Protein AF-A0A094YJ94-F1 (afdb_monomer_lite)

Radius of gyration: 17.32 Å; chains: 1; bounding box: 39×21×50 Å

Structure (mmCIF, N/CA/C/O backbone):
data_AF-A0A094YJ94-F1
#
_entry.id   AF-A0A094YJ94-F1
#
loop_
_atom_site.group_PDB
_atom_site.id
_atom_site.type_symbol
_atom_site.label_atom_id
_atom_site.label_alt_id
_atom_site.label_comp_id
_atom_site.label_asym_id
_atom_site.label_entity_id
_atom_site.label_seq_id
_atom_site.pdbx_PDB_ins_code
_atom_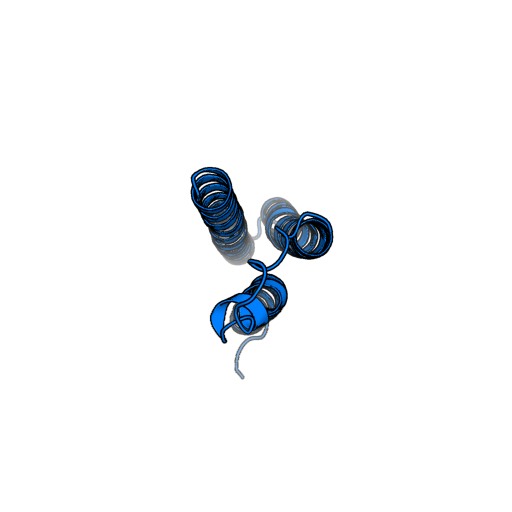site.Cartn_x
_atom_site.Cartn_y
_atom_site.Cartn_z
_atom_site.occupancy
_atom_site.B_iso_or_equiv
_atom_site.auth_seq_id
_atom_site.auth_comp_id
_atom_site.auth_asym_id
_atom_site.auth_atom_id
_atom_site.pdbx_PDB_model_num
ATOM 1 N N . MET A 1 1 ? -18.799 5.216 22.462 1.00 50.47 1 MET A N 1
ATOM 2 C CA . MET A 1 1 ? -19.098 5.149 21.007 1.00 50.47 1 MET A CA 1
ATOM 3 C C . MET A 1 1 ? -18.146 6.001 20.164 1.00 50.47 1 MET A C 1
ATOM 5 O O . MET A 1 1 ? -17.802 5.584 19.066 1.00 50.47 1 MET A O 1
ATOM 9 N N . GLU A 1 2 ? -17.681 7.148 20.667 1.00 49.44 2 GLU A N 1
ATOM 10 C CA . GLU A 1 2 ? -16.801 8.092 19.953 1.00 49.44 2 GLU A CA 1
ATOM 11 C C . GLU A 1 2 ? -15.436 7.506 19.537 1.00 49.44 2 GLU A C 1
ATOM 13 O O . GLU A 1 2 ? -14.963 7.759 18.431 1.00 49.44 2 GLU A O 1
ATOM 18 N N . ASN A 1 3 ? -14.874 6.605 20.351 1.00 66.38 3 ASN A N 1
ATOM 19 C CA . ASN A 1 3 ? -13.579 5.968 20.083 1.00 66.38 3 ASN A CA 1
ATOM 20 C C . ASN A 1 3 ? -13.587 5.086 18.813 1.00 66.38 3 ASN A C 1
ATOM 22 O O . ASN A 1 3 ? -12.654 5.111 18.016 1.00 66.38 3 ASN A O 1
ATOM 26 N N . ASN A 1 4 ? -14.693 4.374 18.556 1.00 66.38 4 ASN A N 1
ATOM 27 C CA . ASN A 1 4 ? -14.821 3.527 17.365 1.00 66.38 4 ASN A CA 1
ATOM 28 C C . ASN A 1 4 ? -14.922 4.369 16.089 1.00 66.38 4 ASN A C 1
ATOM 30 O O . ASN A 1 4 ? -14.344 4.016 15.067 1.00 66.38 4 ASN A O 1
ATOM 34 N N . ARG A 1 5 ? -15.631 5.504 16.142 1.00 68.06 5 ARG A N 1
ATOM 35 C CA . ARG A 1 5 ? -15.801 6.391 14.983 1.00 68.06 5 ARG A CA 1
ATOM 36 C C . ARG A 1 5 ? -14.465 7.006 14.560 1.00 68.06 5 ARG A C 1
ATOM 38 O O . ARG A 1 5 ? -14.159 7.043 13.371 1.00 68.06 5 ARG A O 1
ATOM 45 N N . LEU A 1 6 ? -13.656 7.415 15.537 1.00 76.00 6 LEU A N 1
ATOM 46 C CA . LEU A 1 6 ? -12.315 7.952 15.311 1.00 76.00 6 LEU A CA 1
ATOM 47 C C . LEU A 1 6 ? -11.351 6.881 14.770 1.00 76.00 6 LEU A C 1
ATOM 49 O O . LEU A 1 6 ? -10.570 7.152 13.860 1.00 76.00 6 LEU A O 1
ATOM 53 N N . PHE A 1 7 ? -11.443 5.652 15.287 1.00 71.50 7 PHE A N 1
ATOM 54 C CA . PHE A 1 7 ? -10.684 4.500 14.800 1.00 71.50 7 PHE A CA 1
ATOM 55 C C . PHE A 1 7 ? -10.990 4.181 13.330 1.00 71.50 7 PHE A C 1
ATOM 57 O O . PHE A 1 7 ? -10.069 4.105 12.518 1.00 71.50 7 PHE A O 1
ATOM 64 N N . TYR A 1 8 ? -12.271 4.072 12.957 1.00 70.50 8 TYR A N 1
ATOM 65 C CA . TYR A 1 8 ? -12.660 3.806 11.568 1.00 70.50 8 TYR A CA 1
ATOM 66 C C . TYR A 1 8 ? -12.243 4.932 10.615 1.00 70.50 8 TYR A C 1
ATOM 68 O O . TYR A 1 8 ? -11.814 4.653 9.499 1.00 70.50 8 TYR A O 1
ATOM 76 N N . ALA A 1 9 ? -12.306 6.193 11.052 1.00 74.88 9 ALA A N 1
ATOM 77 C CA . ALA A 1 9 ? -11.828 7.317 10.249 1.00 74.88 9 ALA A CA 1
ATOM 78 C C . ALA A 1 9 ? -10.315 7.227 9.975 1.00 74.88 9 ALA A C 1
ATOM 80 O O . ALA A 1 9 ? -9.890 7.398 8.834 1.00 74.88 9 ALA A O 1
ATOM 81 N N . ARG A 1 10 ? -9.506 6.896 10.9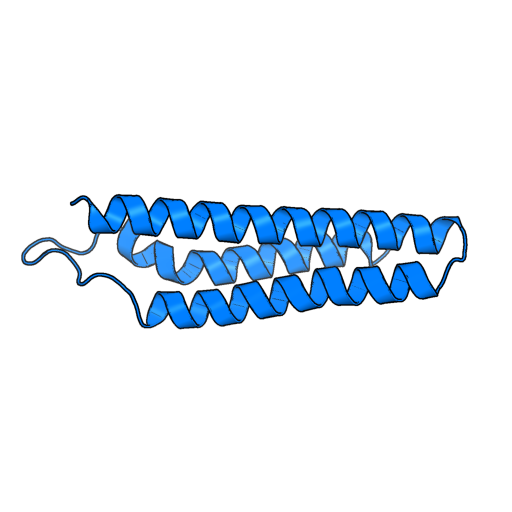93 1.00 77.31 10 ARG A N 1
ATOM 82 C CA . ARG A 1 10 ? -8.053 6.688 10.843 1.00 77.31 10 ARG A CA 1
ATOM 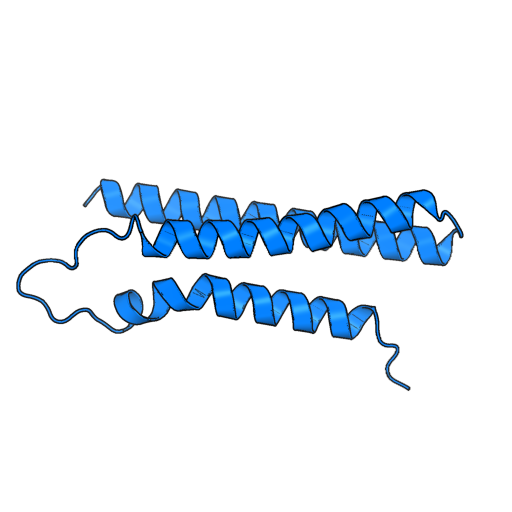83 C C . ARG A 1 10 ? -7.735 5.509 9.922 1.00 77.31 10 ARG A C 1
ATOM 85 O O . ARG A 1 10 ? -6.859 5.631 9.075 1.00 77.31 10 ARG A O 1
ATOM 92 N N . LEU A 1 11 ? -8.478 4.410 10.055 1.00 76.00 11 LEU A N 1
ATOM 93 C CA . LEU A 1 11 ? -8.375 3.229 9.194 1.00 76.00 11 LEU A CA 1
ATOM 94 C C . LEU A 1 11 ? -8.637 3.571 7.721 1.00 76.00 11 LEU A C 1
ATOM 96 O O . LEU A 1 11 ? -7.834 3.225 6.859 1.00 76.00 11 LEU A O 1
ATOM 100 N N . ILE A 1 12 ? -9.730 4.280 7.432 1.00 77.12 12 ILE A N 1
ATOM 101 C CA . ILE A 1 12 ? -10.081 4.685 6.063 1.00 77.12 12 ILE A CA 1
ATOM 102 C C . ILE A 1 12 ? -9.030 5.639 5.487 1.00 77.12 12 ILE A C 1
ATOM 104 O O . ILE A 1 12 ? -8.622 5.470 4.341 1.00 77.12 12 ILE A O 1
ATOM 108 N N . LEU A 1 13 ? -8.572 6.617 6.276 1.00 80.88 13 LEU A N 1
ATOM 109 C CA . LEU A 1 13 ? -7.527 7.552 5.851 1.00 80.88 13 LEU A CA 1
ATOM 110 C C . LEU A 1 13 ? -6.220 6.828 5.519 1.00 80.88 13 LEU A C 1
ATOM 112 O O . LEU A 1 13 ? -5.623 7.114 4.485 1.00 80.88 13 LEU A O 1
ATOM 116 N N . PHE A 1 14 ? -5.807 5.873 6.354 1.00 82.00 14 PHE A N 1
ATOM 117 C CA . PHE A 1 14 ? -4.601 5.084 6.119 1.00 82.00 14 PHE A CA 1
ATOM 118 C C . PHE A 1 14 ? -4.706 4.278 4.819 1.00 82.00 14 PHE A C 1
ATOM 120 O O . PHE A 1 14 ? -3.870 4.434 3.934 1.00 82.00 14 PHE A O 1
ATOM 127 N N . LEU A 1 15 ? -5.783 3.504 4.646 1.00 78.88 15 LEU A N 1
ATOM 128 C CA . LEU A 1 15 ? -6.015 2.730 3.420 1.00 78.88 15 LEU A CA 1
ATOM 129 C C . LEU A 1 15 ? -6.097 3.622 2.169 1.00 78.88 15 LEU A C 1
ATOM 131 O O . LEU A 1 15 ? -5.637 3.231 1.098 1.00 78.88 15 LEU A O 1
ATOM 135 N N . GLY A 1 16 ? -6.656 4.830 2.299 1.00 78.50 16 GLY A N 1
ATOM 136 C CA . GLY A 1 16 ? -6.701 5.816 1.220 1.00 78.50 16 GLY A CA 1
ATOM 137 C C . GLY A 1 16 ? -5.317 6.334 0.819 1.00 78.50 16 GLY A C 1
ATOM 138 O O . GLY A 1 16 ? -5.029 6.426 -0.373 1.00 78.50 16 GLY A O 1
ATOM 139 N N . ILE A 1 17 ? -4.447 6.635 1.789 1.00 84.56 17 ILE A N 1
ATOM 140 C CA . ILE A 1 17 ? -3.057 7.051 1.529 1.00 84.56 17 ILE A CA 1
ATOM 141 C C . ILE A 1 17 ? -2.283 5.922 0.841 1.00 84.56 17 ILE A C 1
ATOM 143 O O . ILE A 1 17 ? -1.589 6.174 -0.143 1.00 84.56 17 ILE A O 1
ATOM 147 N N . GLU A 1 18 ? -2.456 4.686 1.307 1.00 82.44 18 GLU A N 1
ATOM 148 C CA . GLU A 1 18 ? -1.825 3.504 0.713 1.00 82.44 18 GLU A CA 1
ATOM 149 C C . GLU A 1 18 ? -2.264 3.294 -0.745 1.00 82.44 18 GLU A C 1
ATOM 151 O O . GLU A 1 18 ? -1.426 3.112 -1.632 1.00 82.44 18 GLU A O 1
ATOM 156 N N . LEU A 1 19 ? -3.569 3.417 -1.037 1.00 81.75 19 LEU A N 1
ATOM 157 C CA . LEU A 1 19 ? -4.079 3.366 -2.415 1.00 81.75 19 LEU A CA 1
ATOM 158 C C . LEU A 1 19 ? -3.391 4.413 -3.306 1.00 81.75 19 LEU A C 1
ATOM 160 O O . LEU A 1 19 ? -2.978 4.102 -4.425 1.00 81.75 19 LEU A O 1
ATOM 164 N N . LEU A 1 20 ? -3.294 5.655 -2.823 1.00 84.50 20 LEU A N 1
ATOM 165 C CA . LEU A 1 20 ? -2.700 6.760 -3.575 1.00 84.50 20 LEU A CA 1
ATOM 166 C C . LEU A 1 20 ? -1.207 6.527 -3.829 1.00 84.50 20 LEU A C 1
ATOM 168 O O . LEU A 1 20 ? -0.739 6.782 -4.939 1.00 84.50 20 LEU A O 1
ATOM 172 N N . ALA A 1 21 ? -0.475 6.001 -2.844 1.00 85.56 21 ALA A N 1
ATOM 173 C CA . ALA A 1 21 ? 0.936 5.651 -2.991 1.00 85.56 21 ALA A CA 1
ATOM 174 C C . ALA A 1 21 ? 1.143 4.570 -4.063 1.00 85.56 21 ALA A C 1
ATOM 176 O O . ALA A 1 21 ? 2.017 4.710 -4.921 1.00 85.56 21 ALA A O 1
ATOM 177 N N . ILE A 1 22 ? 0.291 3.541 -4.076 1.00 82.69 22 ILE A N 1
ATOM 178 C CA . ILE A 1 22 ? 0.332 2.469 -5.079 1.00 82.69 22 ILE A CA 1
ATOM 179 C C . ILE A 1 22 ? -0.027 3.005 -6.469 1.00 82.69 22 ILE A C 1
ATOM 181 O O . ILE A 1 22 ? 0.689 2.732 -7.430 1.00 82.69 22 ILE A O 1
ATOM 185 N N . GLN A 1 23 ? -1.090 3.807 -6.602 1.00 83.81 23 GLN A N 1
ATOM 186 C CA . GLN A 1 23 ? -1.458 4.421 -7.886 1.00 83.81 23 GLN A CA 1
ATOM 187 C C . GLN A 1 23 ? -0.356 5.328 -8.441 1.00 83.81 23 GLN A C 1
ATOM 189 O O . GLN A 1 23 ? -0.064 5.289 -9.643 1.00 83.81 23 GLN A O 1
ATOM 194 N N . LEU A 1 24 ? 0.268 6.130 -7.577 1.00 85.38 24 LEU A N 1
ATOM 195 C CA . LEU A 1 24 ? 1.394 6.974 -7.953 1.00 85.38 24 LEU A CA 1
ATOM 196 C C . LEU A 1 24 ? 2.593 6.122 -8.381 1.00 85.38 24 LEU A C 1
ATOM 198 O O . LEU A 1 24 ? 3.170 6.379 -9.437 1.00 85.38 24 LEU A O 1
ATOM 202 N N . GLY A 1 25 ? 2.918 5.078 -7.616 1.00 87.00 25 GLY A N 1
ATOM 203 C CA . GLY A 1 25 ? 3.947 4.106 -7.968 1.00 87.00 25 GLY A CA 1
ATOM 204 C C . GLY A 1 25 ? 3.701 3.495 -9.347 1.00 87.00 25 GLY A C 1
ATOM 205 O O . GLY A 1 25 ? 4.543 3.620 -10.230 1.00 87.00 25 GLY A O 1
ATOM 206 N N . MET A 1 26 ? 2.514 2.945 -9.608 1.00 84.94 26 MET A N 1
ATOM 207 C CA . MET A 1 26 ? 2.178 2.373 -10.920 1.00 84.94 26 MET A CA 1
ATOM 208 C C . MET A 1 26 ? 2.307 3.392 -12.064 1.00 84.94 26 MET A C 1
ATOM 210 O O . MET A 1 26 ? 2.805 3.063 -13.144 1.00 84.94 26 MET A O 1
ATOM 214 N N . SER A 1 27 ? 1.902 4.643 -11.829 1.00 85.62 27 SER A N 1
ATOM 215 C CA . SER A 1 27 ? 2.010 5.723 -12.819 1.00 85.62 27 SER A CA 1
ATOM 216 C C . SER A 1 27 ? 3.471 6.065 -13.131 1.00 85.62 27 SER A C 1
ATOM 218 O O . SER A 1 27 ? 3.838 6.197 -14.302 1.00 85.62 27 SER A O 1
ATOM 220 N N . LEU A 1 28 ? 4.320 6.146 -12.102 1.00 85.19 28 LEU A N 1
ATOM 221 C CA . LEU A 1 28 ? 5.762 6.362 -12.245 1.00 85.19 28 LEU A CA 1
ATOM 222 C C . LEU A 1 28 ? 6.438 5.187 -12.951 1.00 85.19 28 LEU A C 1
ATOM 224 O O . LEU A 1 28 ? 7.261 5.404 -13.839 1.00 85.19 28 LEU A O 1
ATOM 228 N N . ASN A 1 29 ? 6.056 3.952 -12.627 1.00 85.38 29 ASN A N 1
ATOM 229 C CA . ASN A 1 29 ? 6.600 2.776 -13.293 1.00 85.38 29 ASN A CA 1
ATOM 230 C C . ASN A 1 29 ? 6.288 2.795 -14.794 1.00 85.38 29 ASN A C 1
ATOM 232 O O . ASN A 1 29 ? 7.175 2.640 -15.633 1.00 85.38 29 ASN A O 1
ATOM 236 N N . ARG A 1 30 ? 5.029 3.072 -15.150 1.00 85.38 30 ARG A N 1
ATOM 237 C CA . ARG A 1 30 ? 4.619 3.202 -16.550 1.00 85.38 30 ARG A CA 1
ATOM 238 C C . ARG A 1 30 ? 5.396 4.309 -17.261 1.00 85.38 30 ARG A C 1
ATOM 240 O O . ARG A 1 30 ? 5.854 4.102 -18.381 1.00 85.38 30 ARG A O 1
ATOM 247 N N . TYR A 1 31 ? 5.571 5.461 -16.617 1.00 85.75 31 TYR A N 1
ATOM 248 C CA . TYR A 1 31 ? 6.380 6.550 -17.163 1.00 85.75 31 TYR A CA 1
ATOM 249 C C . TYR A 1 31 ? 7.839 6.123 -17.389 1.00 85.75 31 TYR A C 1
ATOM 251 O O . TYR A 1 31 ? 8.397 6.402 -18.450 1.00 85.75 31 TYR A O 1
ATOM 259 N N . SER A 1 32 ? 8.437 5.420 -16.424 1.00 89.31 32 SER A N 1
ATOM 260 C CA . SER A 1 32 ? 9.796 4.878 -16.516 1.00 89.31 32 SER A CA 1
ATOM 261 C C . SER A 1 32 ? 9.952 3.947 -17.714 1.00 89.31 32 SER A C 1
ATOM 263 O O . SER A 1 32 ? 10.895 4.106 -18.485 1.00 89.31 32 SER A O 1
ATOM 265 N N . LEU A 1 33 ? 9.011 3.017 -17.906 1.00 85.88 33 LEU A N 1
ATOM 266 C CA . LEU A 1 33 ? 9.028 2.069 -19.022 1.00 85.88 33 LEU A CA 1
ATOM 267 C C . LEU A 1 33 ? 8.875 2.764 -20.380 1.00 85.88 33 LEU A C 1
ATOM 269 O O . LEU A 1 33 ? 9.566 2.405 -21.328 1.00 85.88 33 LEU A O 1
ATOM 273 N N . LEU A 1 34 ? 8.005 3.774 -20.473 1.00 90.00 34 LEU A N 1
ATOM 274 C CA . LEU A 1 34 ? 7.765 4.507 -21.721 1.00 90.00 34 LEU A CA 1
ATOM 275 C C . LEU A 1 34 ? 8.933 5.419 -22.119 1.00 90.00 34 LEU A C 1
ATOM 277 O O . LEU A 1 34 ? 9.191 5.588 -23.305 1.00 90.00 34 LEU A O 1
ATOM 281 N N . ASN A 1 35 ? 9.624 6.010 -21.142 1.00 89.94 35 ASN A N 1
ATOM 282 C CA . ASN A 1 35 ? 10.677 7.001 -21.387 1.00 89.94 35 ASN A CA 1
ATOM 283 C C . ASN A 1 35 ? 12.096 6.455 -21.151 1.00 89.94 35 ASN A C 1
ATOM 285 O O . ASN A 1 35 ? 13.067 7.191 -21.305 1.00 89.94 35 ASN A O 1
ATOM 289 N N . GLY A 1 36 ? 12.234 5.189 -20.746 1.00 88.75 36 GLY A N 1
ATOM 290 C CA . GLY A 1 36 ? 13.526 4.559 -20.456 1.00 88.75 36 GLY A CA 1
ATOM 291 C C . GLY A 1 36 ? 14.245 5.127 -19.225 1.00 88.75 36 GLY A C 1
ATOM 292 O O . GLY A 1 36 ? 15.470 5.054 -19.138 1.00 88.75 36 GLY A O 1
ATOM 293 N N . VAL A 1 37 ? 13.519 5.713 -18.268 1.00 89.31 37 VAL A N 1
ATOM 294 C CA . VAL A 1 37 ? 14.114 6.421 -17.119 1.00 89.31 37 VAL A CA 1
ATOM 295 C C . VAL A 1 37 ? 14.210 5.503 -15.896 1.00 89.31 37 VAL A C 1
ATOM 297 O O . VAL A 1 37 ? 13.387 5.569 -14.986 1.00 89.31 37 VAL A O 1
ATOM 300 N N . GLY A 1 38 ? 15.249 4.665 -15.845 1.00 79.81 38 GLY A N 1
ATOM 301 C CA . GLY A 1 38 ? 15.374 3.583 -14.853 1.00 79.81 38 GLY A CA 1
ATOM 302 C C . GLY A 1 38 ? 15.267 3.986 -13.370 1.00 79.81 38 GLY A C 1
ATOM 303 O O . GLY A 1 38 ? 14.705 3.232 -12.577 1.00 79.81 38 GLY A O 1
ATOM 304 N N . TRP A 1 39 ? 15.734 5.177 -12.972 1.00 82.62 39 TRP A N 1
ATOM 305 C CA . TRP A 1 39 ? 15.629 5.632 -11.572 1.00 82.62 39 TRP A CA 1
ATOM 306 C C . TRP A 1 39 ? 14.180 5.919 -11.147 1.00 82.62 39 TRP A C 1
ATOM 308 O O . TRP A 1 39 ? 13.826 5.711 -9.986 1.00 82.62 39 TRP A O 1
ATOM 318 N N . VAL A 1 40 ? 13.321 6.335 -12.087 1.00 84.38 40 VAL A N 1
ATOM 319 C CA . VAL A 1 40 ? 11.884 6.520 -11.836 1.00 84.38 40 VAL A CA 1
ATOM 320 C C . VAL A 1 40 ? 11.221 5.162 -11.604 1.00 84.38 40 VAL A C 1
ATOM 322 O O . VAL A 1 40 ? 10.388 5.027 -10.708 1.00 84.38 40 VAL A O 1
ATOM 325 N N . GLY A 1 41 ? 11.643 4.136 -12.348 1.00 79.19 41 GLY A N 1
ATOM 326 C CA . GLY A 1 41 ? 11.225 2.755 -12.122 1.00 79.19 41 GLY A CA 1
ATOM 327 C C . GLY A 1 41 ? 11.607 2.282 -10.722 1.00 79.19 41 GLY A C 1
ATOM 328 O O . GLY A 1 41 ? 10.763 1.779 -9.989 1.00 79.19 41 GLY A O 1
ATOM 329 N N . MET A 1 42 ? 12.839 2.533 -10.280 1.00 80.44 42 MET A N 1
ATOM 330 C CA . MET A 1 42 ? 13.265 2.175 -8.922 1.00 80.44 42 MET A CA 1
ATOM 331 C C . MET A 1 42 ? 12.412 2.859 -7.838 1.00 80.44 42 MET A C 1
ATOM 333 O O . MET A 1 42 ? 11.944 2.188 -6.920 1.00 80.44 42 MET A O 1
ATOM 337 N N . LEU A 1 43 ? 12.130 4.162 -7.969 1.00 82.69 43 LEU A N 1
ATOM 338 C CA . LEU A 1 43 ? 11.247 4.885 -7.039 1.00 82.69 43 LEU A CA 1
ATOM 339 C C . LEU A 1 43 ? 9.820 4.328 -7.017 1.00 82.69 43 LEU A C 1
ATOM 341 O O . LEU A 1 43 ? 9.208 4.257 -5.952 1.00 82.69 43 LEU A O 1
ATOM 345 N N . SER A 1 44 ? 9.297 3.910 -8.171 1.00 85.25 44 SER A N 1
ATOM 346 C CA . SER A 1 44 ? 7.968 3.304 -8.243 1.00 85.25 44 SER A CA 1
ATOM 347 C C . SER A 1 44 ? 7.862 2.014 -7.434 1.00 85.25 44 SER A C 1
ATOM 349 O O . SER A 1 44 ? 6.898 1.832 -6.694 1.00 85.25 44 SER A O 1
ATOM 351 N N . TRP A 1 45 ? 8.885 1.161 -7.503 1.00 81.31 45 TRP A N 1
ATOM 352 C CA . TRP A 1 45 ? 8.949 -0.082 -6.742 1.00 81.31 45 TRP A CA 1
ATOM 353 C C . TRP A 1 45 ? 9.049 0.164 -5.239 1.00 81.31 45 TRP A C 1
ATOM 355 O O . TRP A 1 45 ? 8.403 -0.541 -4.468 1.00 81.31 45 TRP A O 1
ATOM 365 N N . PHE A 1 46 ? 9.795 1.189 -4.813 1.00 84.12 46 PHE A N 1
ATOM 366 C CA . PHE A 1 46 ? 9.824 1.596 -3.405 1.00 84.12 46 PHE A CA 1
ATOM 367 C C . PHE A 1 46 ? 8.465 2.099 -2.916 1.00 84.12 46 PHE A C 1
ATOM 369 O O . PHE A 1 46 ? 8.067 1.763 -1.804 1.00 84.12 46 PHE A O 1
ATOM 376 N N . LEU A 1 47 ? 7.739 2.862 -3.736 1.00 83.62 47 LEU A N 1
ATOM 377 C CA . LEU A 1 47 ? 6.391 3.335 -3.409 1.00 83.62 47 LEU A CA 1
ATOM 378 C C . LEU A 1 47 ? 5.394 2.177 -3.277 1.00 83.62 47 LEU A C 1
ATOM 380 O O . LEU A 1 47 ? 4.685 2.105 -2.279 1.00 83.62 47 LEU A O 1
ATOM 384 N N . ILE A 1 48 ? 5.370 1.250 -4.239 1.00 81.25 48 ILE A N 1
ATOM 385 C CA . ILE A 1 48 ? 4.450 0.100 -4.228 1.00 81.25 48 ILE A CA 1
ATOM 386 C C . ILE A 1 48 ? 4.813 -0.876 -3.100 1.00 81.25 48 ILE A C 1
ATOM 388 O O . ILE A 1 48 ? 3.957 -1.266 -2.307 1.00 81.25 48 ILE A O 1
ATOM 392 N N . GLY A 1 49 ? 6.089 -1.254 -2.994 1.00 80.69 49 GLY A N 1
ATOM 393 C CA . GLY A 1 49 ? 6.569 -2.189 -1.977 1.00 80.69 49 GLY A CA 1
ATOM 394 C C . GLY A 1 49 ? 6.477 -1.623 -0.560 1.00 80.69 49 GLY A C 1
ATOM 395 O O . GLY A 1 49 ? 6.060 -2.327 0.360 1.00 80.69 49 GLY A O 1
ATOM 396 N N . GLY A 1 50 ? 6.804 -0.340 -0.383 1.00 80.44 50 GLY A N 1
ATOM 397 C CA . GLY A 1 50 ? 6.652 0.367 0.887 1.00 80.44 50 GLY A CA 1
ATOM 398 C C . GLY A 1 50 ? 5.194 0.443 1.330 1.00 80.44 50 GLY A C 1
ATOM 399 O O . GLY A 1 50 ? 4.905 0.183 2.496 1.00 80.44 50 GLY A O 1
ATOM 400 N N . ALA A 1 51 ? 4.280 0.697 0.392 1.00 81.06 51 ALA A N 1
ATOM 401 C CA . ALA A 1 51 ? 2.849 0.724 0.664 1.00 81.06 51 ALA A CA 1
ATOM 402 C C . ALA A 1 51 ? 2.282 -0.652 1.076 1.00 81.06 51 ALA A C 1
ATOM 404 O O . ALA A 1 51 ? 1.484 -0.798 2.009 1.00 81.06 51 ALA A O 1
ATOM 405 N N . LEU A 1 52 ? 2.755 -1.717 0.424 1.00 78.19 52 LEU A N 1
ATOM 406 C CA . LEU A 1 52 ? 2.419 -3.094 0.796 1.00 78.19 52 LEU A CA 1
ATOM 407 C C . LEU A 1 52 ? 2.930 -3.450 2.198 1.00 78.19 52 LEU A C 1
ATOM 409 O O . LEU A 1 52 ? 2.179 -3.995 3.010 1.00 78.19 52 LEU A O 1
ATOM 413 N N . ALA A 1 53 ? 4.183 -3.113 2.510 1.00 78.50 53 ALA A N 1
ATOM 414 C CA . ALA A 1 53 ? 4.757 -3.338 3.835 1.00 78.50 53 ALA A CA 1
ATOM 415 C C . ALA A 1 53 ? 4.025 -2.529 4.923 1.00 78.50 53 ALA A C 1
ATOM 417 O O . ALA A 1 53 ? 3.727 -3.069 5.992 1.00 78.50 53 ALA A O 1
ATOM 418 N N . GLY A 1 54 ? 3.674 -1.272 4.628 1.00 77.38 54 GLY A N 1
ATOM 419 C CA . GLY A 1 54 ? 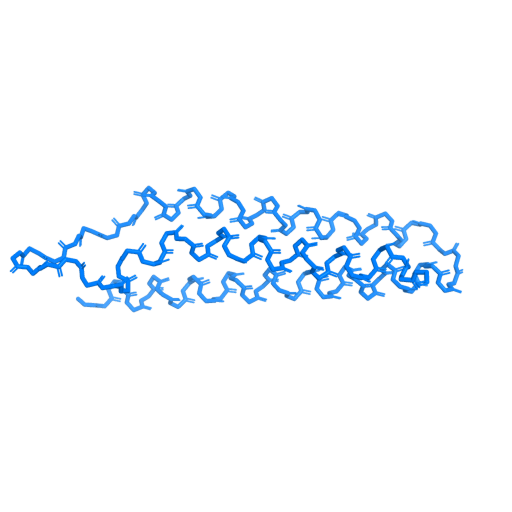2.862 -0.411 5.490 1.00 77.38 54 GLY A CA 1
ATOM 420 C C . GLY A 1 54 ? 1.488 -1.012 5.774 1.00 77.38 54 GLY A C 1
ATOM 421 O O . GLY A 1 54 ? 1.083 -1.116 6.933 1.00 77.38 54 GLY A O 1
ATOM 422 N N . SER A 1 55 ? 0.820 -1.526 4.741 1.00 74.50 55 SER A N 1
ATOM 423 C CA . SER A 1 55 ? -0.477 -2.204 4.855 1.00 74.50 55 SER A CA 1
ATOM 424 C C . SER A 1 55 ? -0.421 -3.459 5.737 1.00 74.50 55 SER A C 1
ATOM 426 O O . SER A 1 55 ? -1.318 -3.674 6.556 1.00 74.50 55 SER A O 1
ATOM 428 N N . ILE A 1 56 ? 0.637 -4.271 5.621 1.00 70.50 56 ILE A N 1
ATOM 429 C CA . ILE A 1 56 ? 0.841 -5.465 6.463 1.00 70.50 56 ILE A CA 1
ATOM 430 C C . ILE A 1 56 ? 1.108 -5.060 7.917 1.00 70.50 56 ILE A C 1
ATOM 432 O O . ILE A 1 56 ? 0.440 -5.563 8.822 1.00 70.50 56 ILE A O 1
ATOM 436 N N . GLY A 1 57 ? 2.037 -4.127 8.154 1.00 71.56 57 GLY A N 1
ATOM 437 C CA . GLY A 1 57 ? 2.362 -3.651 9.504 1.00 71.56 57 GLY A CA 1
ATOM 438 C C . GLY A 1 57 ? 1.159 -3.016 10.203 1.00 71.56 57 GLY A C 1
ATOM 439 O O . GLY A 1 57 ? 0.904 -3.262 11.382 1.00 71.56 57 GLY A O 1
ATOM 440 N N . PHE A 1 58 ? 0.350 -2.273 9.455 1.00 73.19 58 PHE A N 1
ATOM 441 C CA . PHE A 1 58 ? -0.895 -1.711 9.955 1.00 73.19 58 PHE A CA 1
ATOM 442 C C . PHE A 1 58 ? -1.969 -2.779 10.218 1.00 73.19 58 PHE A C 1
ATOM 444 O O . PHE A 1 58 ? -2.686 -2.692 11.214 1.00 73.19 58 PHE A O 1
ATOM 451 N N . GLY A 1 59 ? -2.051 -3.825 9.390 1.00 67.69 59 GLY A N 1
ATOM 452 C CA . GLY A 1 59 ? -2.907 -4.988 9.641 1.00 67.69 59 GLY A CA 1
ATOM 453 C C . GLY A 1 59 ? -2.569 -5.715 10.947 1.00 67.69 59 GLY A C 1
ATOM 454 O O . GLY A 1 59 ? -3.475 -6.083 11.698 1.00 67.69 59 GLY A O 1
ATOM 455 N N . VAL A 1 60 ? -1.276 -5.849 11.256 1.00 69.81 60 VAL A N 1
ATOM 456 C CA . VAL A 1 60 ? -0.795 -6.400 12.533 1.00 69.81 60 VAL A CA 1
ATOM 457 C C . VAL A 1 60 ? -1.181 -5.479 13.697 1.00 69.81 60 VAL A C 1
ATOM 459 O O . VAL A 1 60 ? -1.827 -5.937 14.638 1.00 69.81 60 VAL A O 1
ATOM 462 N N . LEU A 1 61 ? -0.924 -4.170 13.597 1.00 68.62 61 LEU A N 1
ATOM 463 C CA . LEU A 1 61 ? -1.311 -3.189 14.627 1.00 68.62 61 LEU A CA 1
ATOM 464 C C . LEU A 1 61 ? -2.828 -3.150 14.887 1.00 68.62 61 LEU A C 1
ATOM 466 O O . LEU A 1 61 ? -3.268 -3.024 16.031 1.00 68.62 61 LEU A O 1
ATOM 470 N N . LEU A 1 62 ? -3.652 -3.297 13.847 1.00 66.31 62 LEU A N 1
ATOM 471 C CA . LEU A 1 62 ? -5.111 -3.392 13.973 1.00 66.31 62 LEU A CA 1
ATOM 472 C C . LEU A 1 62 ? -5.559 -4.640 14.735 1.00 66.31 62 LEU A C 1
ATOM 474 O O . LEU A 1 62 ? -6.608 -4.612 15.383 1.00 66.31 62 LEU A O 1
ATOM 478 N N . SER A 1 63 ? -4.811 -5.738 14.625 1.00 64.31 63 SER A N 1
ATOM 479 C CA . SER A 1 63 ? -5.114 -6.967 15.359 1.00 64.31 63 SER A CA 1
ATOM 480 C C . SER A 1 63 ? -4.838 -6.816 16.858 1.00 64.31 63 SER A C 1
ATOM 482 O O . SER A 1 63 ? -5.584 -7.374 17.661 1.00 64.31 63 SER A O 1
ATOM 484 N N . GLU A 1 64 ? -3.856 -5.987 17.227 1.00 63.59 64 GLU A N 1
ATOM 485 C CA . GLU A 1 64 ? -3.464 -5.722 18.616 1.00 63.59 64 GLU A CA 1
ATOM 486 C C . GLU A 1 64 ? -4.326 -4.642 19.291 1.00 63.59 64 GLU A C 1
ATOM 488 O O . GLU A 1 64 ? -4.719 -4.793 20.444 1.00 63.59 64 GLU A O 1
ATOM 493 N N . ILE A 1 65 ? -4.675 -3.561 18.582 1.00 66.69 65 ILE A N 1
ATOM 494 C CA . ILE A 1 65 ? -5.369 -2.381 19.153 1.00 66.69 65 ILE A CA 1
ATOM 495 C C . ILE A 1 65 ? -6.903 -2.512 19.049 1.00 66.69 65 ILE A C 1
ATOM 497 O O . ILE A 1 65 ? -7.665 -1.555 19.208 1.00 66.69 65 ILE A O 1
ATOM 501 N N . ARG A 1 66 ? -7.398 -3.712 18.749 1.00 62.72 66 ARG A N 1
ATOM 502 C CA . ARG A 1 66 ? -8.819 -3.938 18.496 1.00 62.72 66 ARG A CA 1
ATOM 503 C C . ARG A 1 66 ? -9.667 -3.538 19.710 1.00 62.72 66 ARG A C 1
ATOM 505 O O . ARG A 1 66 ? -9.428 -4.054 20.801 1.00 62.72 66 ARG A O 1
ATOM 512 N N . PRO A 1 67 ? -10.685 -2.666 19.542 1.00 59.94 67 PRO A N 1
ATOM 513 C CA . PRO A 1 67 ? -11.612 -2.382 20.628 1.00 59.94 67 PRO A CA 1
ATOM 514 C C . PRO A 1 67 ? -12.254 -3.693 21.091 1.00 59.94 67 PRO A C 1
ATOM 516 O O . PRO A 1 67 ? -12.583 -4.546 20.264 1.00 59.94 67 PRO A O 1
ATOM 519 N N . ALA A 1 68 ? -12.425 -3.873 22.400 1.00 63.81 68 ALA A N 1
ATOM 520 C CA . ALA A 1 68 ? -13.092 -5.062 22.910 1.00 63.81 68 ALA A CA 1
ATOM 521 C C . ALA A 1 68 ? -14.502 -5.171 22.291 1.00 63.81 68 ALA A C 1
ATOM 523 O O . ALA A 1 68 ? -15.181 -4.145 22.125 1.00 63.81 68 ALA A O 1
ATOM 524 N N . PRO A 1 69 ? -14.948 -6.384 21.911 1.00 61.38 69 PRO A N 1
ATOM 525 C CA . PRO A 1 69 ? -16.312 -6.575 21.448 1.00 61.38 69 PRO A CA 1
ATOM 526 C C . PRO A 1 69 ? -17.285 -6.078 22.531 1.00 61.38 69 PRO A C 1
ATOM 528 O O . PRO A 1 69 ? -17.018 -6.264 23.718 1.00 61.38 69 PRO A O 1
ATOM 531 N N . PRO A 1 70 ? -18.393 -5.416 22.155 1.00 60.19 70 PRO A N 1
ATOM 532 C CA . PRO A 1 70 ? -19.360 -4.922 23.129 1.00 60.19 70 PRO A CA 1
ATOM 533 C C . PRO A 1 70 ? -19.916 -6.089 23.957 1.00 60.19 70 PRO A C 1
ATOM 535 O O . PRO A 1 70 ? -20.435 -7.054 23.394 1.00 60.19 70 PRO A O 1
ATOM 538 N N . GLU A 1 71 ? -19.793 -5.998 25.284 1.00 68.50 71 GLU A N 1
ATOM 539 C CA . GLU A 1 71 ? -20.231 -7.044 26.213 1.00 68.50 71 GLU A CA 1
ATOM 540 C C . GLU A 1 71 ? -21.712 -7.397 25.995 1.00 68.50 71 GLU A C 1
ATOM 542 O O . GLU A 1 71 ? -22.574 -6.524 25.881 1.00 68.50 71 GLU A O 1
ATOM 547 N N . GLY A 1 72 ? -22.006 -8.698 25.909 1.00 66.62 72 GLY A N 1
ATOM 548 C CA . GLY A 1 72 ? -23.375 -9.218 25.832 1.00 66.62 72 GLY A CA 1
ATOM 549 C C . GLY A 1 72 ? -24.033 -9.218 24.446 1.00 66.62 72 GLY A C 1
ATOM 550 O O . GLY A 1 72 ? -25.206 -9.577 24.347 1.00 66.62 72 GLY A O 1
ATOM 551 N N . ARG A 1 73 ? -23.324 -8.859 23.365 1.00 62.19 73 ARG A N 1
ATOM 552 C CA . ARG A 1 73 ? -23.806 -9.065 21.986 1.00 62.19 73 ARG A CA 1
ATOM 553 C C . ARG A 1 73 ? -22.842 -9.932 21.196 1.00 62.19 73 ARG A C 1
ATOM 555 O O . ARG A 1 73 ? -21.644 -9.667 21.175 1.00 62.19 73 ARG A O 1
ATOM 562 N N . ASP A 1 74 ? -23.392 -10.924 20.499 1.00 65.75 74 ASP A N 1
ATOM 563 C CA . ASP A 1 74 ? -22.640 -11.724 19.539 1.00 65.75 74 ASP A CA 1
ATOM 564 C C . ASP A 1 74 ? -21.888 -10.790 18.572 1.00 65.75 74 ASP A C 1
ATOM 566 O O . ASP A 1 74 ? -22.506 -9.883 17.994 1.00 65.75 74 ASP A O 1
ATOM 570 N N . PRO A 1 75 ? -20.564 -10.952 18.394 1.00 64.50 75 PRO A N 1
ATOM 571 C CA . PRO A 1 75 ? -19.800 -10.123 17.478 1.00 64.50 75 PRO A CA 1
ATOM 572 C C . PRO A 1 75 ? -20.313 -10.376 16.059 1.00 64.50 75 PRO A C 1
ATOM 574 O O . PRO A 1 75 ? -20.030 -11.411 15.445 1.00 64.50 75 PRO A O 1
ATOM 577 N N . GLY A 1 76 ? -21.109 -9.425 15.564 1.00 70.81 76 GLY A N 1
ATOM 578 C CA . GLY A 1 76 ? -21.736 -9.485 14.248 1.00 70.81 76 GLY A CA 1
ATOM 579 C C . GLY A 1 76 ? -20.717 -9.629 13.116 1.00 70.81 76 GLY A C 1
ATOM 580 O O . GLY A 1 76 ? -19.525 -9.370 13.287 1.00 70.81 76 GLY A O 1
ATOM 581 N N . PHE A 1 77 ? -21.199 -10.009 11.929 1.00 70.75 77 PHE A N 1
ATOM 582 C CA . PHE A 1 77 ? -20.390 -10.275 10.729 1.00 70.75 77 PHE A CA 1
ATOM 583 C C . PHE A 1 77 ? -19.287 -9.230 10.480 1.00 70.75 77 PHE A C 1
ATOM 585 O O . PHE A 1 77 ? -18.134 -9.577 10.232 1.00 70.75 77 PHE A O 1
ATOM 592 N N . PHE A 1 78 ? -19.613 -7.947 10.650 1.00 64.50 78 PHE A N 1
ATOM 593 C CA . PHE A 1 78 ? -18.681 -6.838 10.449 1.00 64.50 78 PHE A CA 1
ATOM 594 C C . PHE A 1 78 ? -17.454 -6.904 11.378 1.00 64.50 78 PHE A C 1
ATOM 596 O O . PHE A 1 78 ? -16.324 -6.724 10.934 1.00 64.50 78 PHE A O 1
ATOM 603 N N . TRP A 1 79 ? -17.646 -7.258 12.653 1.00 67.50 79 TRP A N 1
ATOM 604 C CA . TRP A 1 79 ? -16.559 -7.409 13.630 1.00 67.50 79 TRP A CA 1
ATOM 605 C C . TRP A 1 79 ? -15.595 -8.547 13.277 1.00 67.50 79 TRP A C 1
ATOM 607 O O . TRP A 1 79 ? -14.395 -8.463 13.556 1.00 67.50 79 TRP A O 1
ATOM 617 N N . ARG A 1 80 ? -16.103 -9.593 12.620 1.00 68.88 80 ARG A N 1
ATOM 618 C CA . ARG A 1 80 ? -15.302 -10.725 12.133 1.00 68.88 80 ARG A CA 1
ATOM 619 C C . ARG A 1 80 ? -14.568 -10.405 10.830 1.00 68.88 80 ARG A C 1
ATOM 621 O O . ARG A 1 80 ? -13.519 -10.988 10.587 1.00 68.88 80 ARG A O 1
ATOM 628 N N . PHE A 1 81 ? -15.089 -9.473 10.029 1.00 70.00 81 PHE A N 1
ATOM 629 C CA . PHE A 1 81 ? -14.549 -9.120 8.712 1.00 70.00 81 PHE A CA 1
ATOM 630 C C . PHE A 1 81 ? -13.488 -8.011 8.750 1.00 70.00 81 PHE A C 1
ATOM 632 O O . PHE A 1 81 ? -12.534 -8.030 7.976 1.00 70.00 81 PHE A O 1
ATOM 639 N N . VAL A 1 82 ? -13.571 -7.094 9.719 1.00 68.62 82 VAL A N 1
ATOM 640 C CA . VAL A 1 82 ? -12.576 -6.021 9.908 1.00 68.62 82 VAL A CA 1
ATOM 641 C C . VAL A 1 82 ? -11.102 -6.479 10.002 1.00 68.62 82 VAL A C 1
ATOM 643 O O . VAL A 1 82 ? -10.263 -5.752 9.481 1.00 68.62 82 VAL A O 1
AT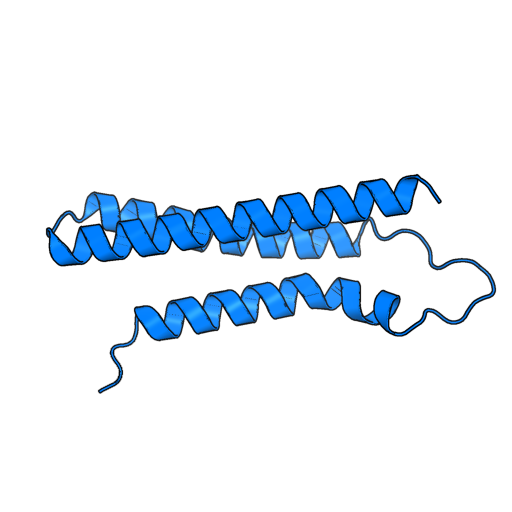OM 646 N N . PRO A 1 83 ? -10.718 -7.632 10.594 1.00 66.75 83 PRO A N 1
ATOM 647 C CA . PRO A 1 83 ? -9.312 -8.034 10.645 1.00 66.75 83 PRO A CA 1
ATOM 648 C C . PRO A 1 83 ? -8.845 -8.667 9.324 1.00 66.75 83 PRO A C 1
ATOM 650 O O . PRO A 1 83 ? -7.650 -8.825 9.113 1.00 66.75 83 PRO A O 1
ATOM 653 N N . GLN A 1 84 ? -9.777 -9.034 8.438 1.00 70.19 84 GLN A N 1
ATOM 654 C CA . GLN A 1 84 ? -9.499 -9.610 7.124 1.00 70.19 84 GLN A CA 1
ATOM 655 C C . GLN A 1 84 ? -9.332 -8.521 6.056 1.00 70.19 84 GLN A C 1
ATOM 657 O O . GLN A 1 84 ? -8.715 -8.770 5.026 1.00 70.19 84 GLN A O 1
ATOM 662 N N . LEU A 1 85 ? -9.840 -7.304 6.298 1.00 70.31 85 LEU A N 1
ATOM 663 C CA . LEU A 1 85 ? -9.730 -6.166 5.375 1.00 70.31 85 LEU A CA 1
ATOM 664 C C . LEU A 1 85 ? -8.289 -5.877 4.916 1.00 70.31 85 LEU A C 1
ATOM 666 O O . LEU A 1 85 ? -8.107 -5.721 3.712 1.00 70.31 85 LEU A O 1
ATOM 670 N N . PRO A 1 86 ? -7.266 -5.854 5.796 1.00 64.94 86 PRO A N 1
ATOM 671 C CA . PRO A 1 86 ? -5.881 -5.644 5.370 1.00 64.94 86 PRO A CA 1
ATOM 672 C C . PRO A 1 86 ? -5.375 -6.739 4.420 1.00 64.94 86 PRO A C 1
ATOM 674 O O . PRO A 1 86 ? -4.658 -6.447 3.470 1.00 64.94 86 PRO A O 1
ATOM 677 N N . TRP A 1 87 ? -5.795 -7.991 4.627 1.00 66.38 87 TRP A N 1
ATOM 678 C CA . TRP A 1 87 ? -5.429 -9.122 3.770 1.00 66.38 87 TRP A CA 1
ATOM 679 C C . TRP A 1 87 ? -6.128 -9.064 2.414 1.00 66.38 87 TRP A C 1
ATOM 681 O O . TRP A 1 87 ? -5.478 -9.225 1.385 1.00 66.38 87 TRP A O 1
ATOM 691 N N . PHE A 1 88 ? -7.432 -8.772 2.394 1.00 72.69 88 PHE A N 1
ATOM 692 C CA . PHE A 1 88 ? -8.164 -8.532 1.147 1.00 72.69 88 PHE A CA 1
ATOM 693 C C . PHE A 1 88 ? -7.573 -7.361 0.366 1.00 72.69 88 PHE A C 1
ATOM 695 O O . PHE A 1 88 ? -7.486 -7.422 -0.858 1.00 72.69 88 PHE A O 1
ATOM 702 N N . TRP A 1 89 ? -7.141 -6.318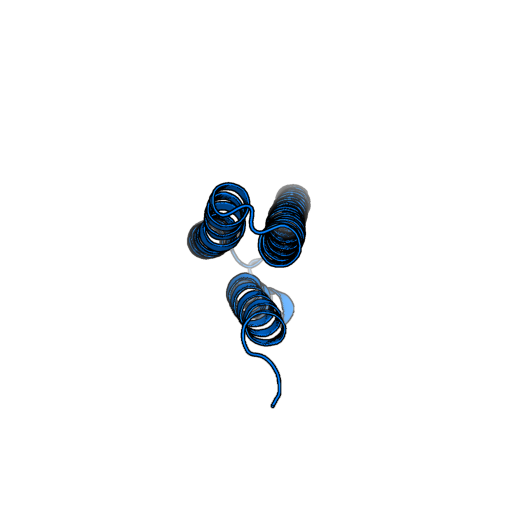 1.072 1.00 68.06 89 TRP A N 1
ATOM 703 C CA . TRP A 1 89 ? -6.478 -5.174 0.473 1.00 68.06 89 TRP A CA 1
ATOM 704 C C . TRP A 1 89 ? -5.130 -5.548 -0.138 1.00 68.06 89 TRP A C 1
ATOM 706 O O . TRP A 1 89 ? -4.910 -5.285 -1.316 1.00 68.06 89 TRP A O 1
ATOM 716 N N . ALA A 1 90 ? -4.267 -6.233 0.614 1.00 63.97 90 ALA A N 1
ATOM 717 C CA . ALA A 1 90 ? -2.988 -6.718 0.107 1.00 63.97 90 ALA A CA 1
ATOM 718 C C . ALA A 1 90 ? -3.173 -7.616 -1.129 1.00 63.97 90 ALA A C 1
ATOM 720 O O . ALA A 1 90 ? -2.505 -7.411 -2.136 1.00 63.97 90 ALA A O 1
ATOM 721 N N . LEU A 1 91 ? -4.139 -8.543 -1.096 1.00 71.81 91 LEU A N 1
ATOM 722 C CA . LEU A 1 91 ? -4.474 -9.410 -2.230 1.00 71.81 91 LEU A CA 1
ATOM 723 C C . LEU A 1 91 ? -4.971 -8.624 -3.449 1.00 71.81 91 LEU A C 1
ATOM 725 O O . LEU A 1 91 ? -4.563 -8.919 -4.572 1.00 71.81 91 LEU A O 1
ATOM 729 N N . LEU A 1 92 ? -5.829 -7.620 -3.247 1.00 73.38 92 LEU A N 1
ATOM 730 C CA . LEU A 1 92 ? -6.311 -6.749 -4.320 1.00 73.38 92 LEU A CA 1
ATOM 731 C C . LEU A 1 92 ? -5.151 -5.982 -4.961 1.00 73.38 92 LEU A C 1
ATOM 733 O O . LEU A 1 92 ? -5.048 -5.938 -6.184 1.00 73.38 92 LEU A O 1
ATOM 737 N N . VAL A 1 93 ? -4.267 -5.414 -4.142 1.00 65.31 93 VAL A N 1
ATOM 738 C CA . VAL A 1 93 ? -3.080 -4.694 -4.611 1.00 65.31 93 VAL A CA 1
ATOM 739 C C . VAL A 1 93 ? -2.160 -5.631 -5.387 1.00 65.31 93 VAL A C 1
ATOM 741 O O . VAL A 1 93 ? -1.771 -5.289 -6.498 1.00 65.31 93 VAL A O 1
ATOM 744 N N . SER A 1 94 ? -1.877 -6.832 -4.877 1.00 65.06 94 SER A N 1
ATOM 745 C CA . SER A 1 94 ? -1.070 -7.828 -5.592 1.00 65.06 94 SER A CA 1
ATOM 746 C C . SER A 1 94 ? -1.707 -8.270 -6.913 1.00 65.06 94 SER A C 1
ATOM 748 O O . SER A 1 94 ? -0.993 -8.487 -7.891 1.00 65.06 94 SER A O 1
ATOM 750 N N . ALA A 1 95 ? -3.037 -8.385 -6.980 1.00 70.25 95 ALA A N 1
ATOM 751 C CA . ALA A 1 95 ? -3.749 -8.717 -8.214 1.00 70.25 95 ALA A CA 1
ATOM 752 C C . ALA A 1 95 ? -3.685 -7.579 -9.246 1.00 70.25 95 ALA A C 1
ATOM 754 O O . ALA A 1 95 ? -3.486 -7.838 -10.435 1.00 70.25 95 ALA A O 1
ATOM 755 N N . ILE A 1 96 ? -3.824 -6.328 -8.796 1.00 66.75 96 ILE A N 1
ATOM 756 C CA . ILE A 1 96 ? -3.668 -5.135 -9.636 1.00 66.75 96 ILE A CA 1
ATOM 757 C C . ILE A 1 96 ? -2.232 -5.061 -10.163 1.00 66.75 96 ILE A C 1
ATOM 759 O O . ILE A 1 96 ? -2.037 -4.952 -11.371 1.00 66.75 96 ILE A O 1
ATOM 763 N N . ASP A 1 97 ? -1.243 -5.192 -9.281 1.00 62.12 97 ASP A N 1
ATOM 764 C CA . ASP A 1 97 ? 0.177 -5.156 -9.632 1.00 62.12 97 ASP A CA 1
ATOM 765 C C . ASP A 1 97 ? 0.521 -6.252 -10.653 1.00 62.12 97 ASP A C 1
ATOM 767 O O . ASP A 1 97 ? 1.082 -5.974 -11.712 1.00 62.12 97 ASP A O 1
ATOM 771 N N . SER A 1 98 ? 0.045 -7.481 -10.419 1.00 64.62 98 SER A N 1
ATOM 772 C CA . SER A 1 98 ? 0.228 -8.603 -11.348 1.00 64.62 98 SER A CA 1
ATOM 773 C C . SER A 1 98 ? -0.398 -8.346 -12.723 1.00 64.62 98 SER A C 1
ATOM 775 O O . SER A 1 98 ? 0.194 -8.707 -13.737 1.00 64.62 98 SER A O 1
ATOM 777 N N . TYR A 1 99 ? -1.576 -7.715 -12.786 1.00 67.81 99 TYR A N 1
ATOM 778 C CA . TYR A 1 99 ? -2.237 -7.408 -14.057 1.00 67.81 99 TYR A CA 1
ATOM 779 C C . TYR A 1 99 ? -1.460 -6.392 -14.906 1.00 67.81 99 TYR A C 1
ATOM 781 O O . TYR A 1 99 ? -1.475 -6.485 -16.133 1.00 67.81 99 TYR A O 1
ATOM 789 N N . PHE A 1 100 ? -0.787 -5.431 -14.271 1.00 61.59 100 PHE A N 1
ATOM 790 C CA . PHE A 1 100 ? -0.003 -4.418 -14.978 1.00 61.59 100 PHE A CA 1
ATOM 791 C C . PHE A 1 100 ? 1.430 -4.872 -15.294 1.00 61.59 100 PHE A C 1
ATOM 793 O O . PHE A 1 100 ? 1.977 -4.430 -16.305 1.00 61.59 100 PHE A O 1
ATOM 800 N N . TYR A 1 101 ? 2.032 -5.739 -14.472 1.00 57.19 101 TYR A N 1
ATOM 801 C CA . TYR A 1 101 ? 3.413 -6.203 -14.662 1.00 57.19 101 TYR A CA 1
ATOM 802 C C . TYR A 1 101 ? 3.563 -7.439 -15.546 1.00 57.19 101 TYR A C 1
ATOM 804 O O . TYR A 1 101 ? 4.578 -7.557 -16.234 1.00 57.19 101 TYR A O 1
ATOM 812 N N . PHE A 1 102 ? 2.590 -8.351 -15.558 1.00 57.62 102 PHE A N 1
ATOM 813 C CA . PHE A 1 102 ? 2.624 -9.499 -16.459 1.00 57.62 102 PHE A CA 1
ATOM 814 C C . PHE A 1 102 ? 1.824 -9.166 -17.722 1.00 57.62 102 PHE A C 1
ATOM 816 O O . PHE A 1 102 ? 0.594 -9.085 -17.651 1.00 57.62 102 PHE A O 1
ATOM 823 N N . PRO A 1 103 ? 2.476 -8.961 -18.884 1.00 48.75 103 PRO A N 1
ATOM 824 C CA . PRO A 1 103 ? 1.748 -8.760 -20.125 1.00 48.75 103 PRO A CA 1
ATOM 825 C C . PRO A 1 103 ? 0.886 -9.999 -20.374 1.00 48.75 103 PRO A C 1
ATOM 827 O O . PRO A 1 103 ? 1.392 -11.122 -20.408 1.00 48.75 103 PRO A O 1
ATOM 830 N N . ARG A 1 104 ? -0.431 -9.799 -20.509 1.00 54.47 104 ARG A N 1
ATOM 831 C CA . ARG A 1 104 ? -1.325 -10.842 -21.016 1.00 54.47 104 ARG A CA 1
ATOM 832 C C . ARG A 1 104 ? -0.871 -11.139 -22.446 1.00 54.47 104 ARG A C 1
ATOM 834 O O . ARG A 1 104 ? -1.022 -10.277 -23.309 1.00 54.47 104 ARG A O 1
ATOM 841 N N . ILE A 1 105 ? -0.233 -12.296 -22.625 1.00 47.19 105 ILE A N 1
ATOM 842 C CA . ILE A 1 105 ? 0.101 -12.884 -23.929 1.00 47.19 105 ILE A CA 1
ATOM 843 C C . ILE A 1 105 ? -1.185 -13.027 -24.744 1.00 47.19 105 ILE A C 1
ATOM 845 O O . ILE A 1 105 ? -2.208 -13.428 -24.138 1.00 47.19 105 ILE A O 1
#

Foldseek 3Di:
DVVVVVVVVVVVVLLVVLVVLLVCLLVQCVVCVVVVPVVSPVSSCCSLVVSLVSLVVVLVVCVVVPDPDPPPDDCDPVNVCVSCVSVVSSVVSVVVVCPSPDPPD

pLDDT: mean 73.13, std 10.04, range [47.19, 90.0]

Secondary structure (DSSP, 8-state):
-HHHHHHHHHHHHHHHHHHHHHHHHHHHHHHHHHHT-HHHHHHHHHHHHHHHHHHHHHHHHHHHSPPPPPTTS---HHHHHTTTHHHHHHHHHHHHHHHHHS---

Sequence (105 aa):
MENNRLFYARLILFLGIELLAIQLGMSLNRYSLLNGVGWVGMLSWFLIGGALAGSIGFGVLLSEIRPAPPEGRDPGFFWRFVPQLPWFWALLVSAIDSYFYFPRI

Organism: NCBI:txid178606